Protein AF-A0A941I936-F1 (afdb_monomer)

InterPro domains:
  IPR001633 EAL domain [PF00563] (5-136)
  IPR001633 EAL domain [PS50883] (1-138)
  IPR001633 EAL domain [SM00052] (1-138)
  IPR001633 EAL domain [cd01948] (3-138)
  IPR035919 EAL domain superfamily [G3DSA:3.20.20.450] (1-138)
  IPR035919 EAL domain superfamily [SSF141868] (6-137)

Mean predicted aligned error: 4.72 Å

Secondary structure (DSSP, 8-state):
-TTS--S--EEEE--HHHHT-TTHHHHHHHHHHHH---GGGEEEEEEHHHHHS-HHHHHHHHHHHHHTT-EEEEEEETSS---HHHHTTS---EEEEPTHHHHTTTT-HHHHHHHHHHHHHHHHTT-EEEES------

Organism: NCBI:txid2828733

Foldseek 3Di:
DVVPPPQAADEDEDDLVLLPDPCNLVVVLVVCVVVVDQQLRYEYEDEPVSCPPDVVSSQVSQVSSVVSNHAYEYPCPPPDDDDLVSVLSGPHAEYEHHCVLVVCLPPDVVSVVSLVVVVVSCVVSNHHYHYPDPPDPD

pLDDT: mean 90.17, std 8.04, range [59.03, 97.81]

Solvent-accessible surface area (backbone atoms only — not comparable to full-atom values): 7890 Å² total; per-residue (Å²): 92,95,85,68,72,55,88,67,70,46,78,41,84,54,54,62,72,58,70,72,38,92,56,42,53,62,52,52,51,51,50,32,67,73,69,65,57,65,36,80,34,33,30,41,32,36,45,51,74,58,53,67,74,47,56,70,62,37,49,54,52,48,52,50,38,45,74,64,42,37,41,34,30,36,28,56,43,82,82,66,90,78,55,68,77,55,58,76,70,48,86,61,49,32,40,29,40,29,34,81,35,48,68,42,36,90,79,34,71,64,30,35,48,50,46,52,51,52,48,55,49,30,54,74,72,73,30,46,69,43,79,36,69,80,84,70,94,122

Nearest PDB structures (foldseek):
  4rnh-assembly1_A-2  TM=9.854E-01  e=3.784E-15  Pseudomonas aeruginosa PAO1
  5m1t-assembly1_A  TM=9.582E-01  e=1.675E-14  Pseudomonas aeruginosa PAO1
  8arv-assembly1_B  TM=9.576E-01  e=3.524E-14  Pseudomonas aeruginosa PAO1
  5m1t-assembly1_B  TM=9.542E-01  e=2.407E-13  Pseudomonas aeruginosa PAO1
  5xgd-assembly1_A  TM=9.440E-01  e=3.427E-11  Pseudomonas aeruginosa PAO1

Sequence (138 aa):
REQGLGDLKVAVNMSSRQFRQDDLAGRIAAIIAVTGANPAYITLELTESMVMQDVDSTLTTLRSLKKLGLSISLDDFGTGYSSLSYLRRFPIDELKIDKSFVNDIHTDPDDAAIASAVIAMGLSLGLNVVAEGVERLE

Structure (mmCIF, N/CA/C/O backbone):
data_AF-A0A941I936-F1
#
_entry.id   AF-A0A941I936-F1
#
loop_
_atom_site.group_PDB
_atom_site.id
_atom_site.type_symbol
_atom_site.label_atom_id
_atom_site.label_alt_id
_atom_site.label_comp_id
_atom_site.label_asym_id
_atom_site.label_entity_id
_atom_site.label_seq_id
_atom_site.pdbx_PDB_ins_code
_atom_site.Cartn_x
_atom_site.Cartn_y
_atom_site.Cartn_z
_atom_site.occupancy
_atom_site.B_iso_or_equiv
_atom_site.auth_seq_id
_atom_site.auth_comp_id
_atom_site.auth_asym_id
_atom_site.auth_atom_id
_atom_site.pdbx_PDB_model_num
ATOM 1 N N . ARG A 1 1 ? -22.964 10.623 -2.601 1.00 59.34 1 ARG A N 1
ATOM 2 C CA . ARG A 1 1 ? -24.228 10.020 -3.098 1.00 59.34 1 ARG A CA 1
ATOM 3 C C . ARG A 1 1 ? -25.251 11.061 -3.559 1.00 59.34 1 ARG A C 1
ATOM 5 O O . ARG A 1 1 ? -25.734 10.912 -4.668 1.00 59.34 1 ARG A O 1
ATOM 12 N N . GLU A 1 2 ? -25.527 12.131 -2.804 1.00 59.03 2 GLU A N 1
ATOM 13 C CA . GLU A 1 2 ? -26.515 13.162 -3.203 1.00 59.03 2 GLU A CA 1
ATOM 14 C C . GLU A 1 2 ? -26.176 13.916 -4.503 1.00 59.03 2 GLU A C 1
ATOM 16 O O . GLU A 1 2 ? -27.077 14.324 -5.222 1.00 59.03 2 GLU A O 1
ATOM 21 N N . GLN A 1 3 ? -24.892 14.027 -4.862 1.00 73.31 3 GLN A N 1
ATOM 22 C CA . GLN A 1 3 ? -24.447 14.624 -6.132 1.00 73.31 3 GLN A CA 1
ATOM 23 C C . GLN A 1 3 ? -24.305 13.608 -7.289 1.00 73.31 3 GLN A C 1
ATOM 25 O O . GLN A 1 3 ? -23.724 13.929 -8.318 1.00 73.31 3 GLN A O 1
ATOM 30 N N . GLY A 1 4 ? -24.768 12.360 -7.131 1.00 71.81 4 GLY A N 1
ATOM 31 C CA . GLY A 1 4 ? -24.737 11.344 -8.199 1.00 71.81 4 GLY A CA 1
ATOM 32 C C . GLY A 1 4 ? -23.381 10.673 -8.469 1.00 71.81 4 GLY A C 1
ATOM 33 O O . GLY A 1 4 ? -23.320 9.741 -9.259 1.00 71.81 4 GLY A O 1
ATOM 34 N N . LEU A 1 5 ? -22.309 11.064 -7.772 1.00 70.81 5 LEU A N 1
ATOM 35 C CA . LEU A 1 5 ? -20.936 10.553 -7.967 1.00 70.81 5 LEU A CA 1
ATOM 36 C C . LEU A 1 5 ? -20.697 9.088 -7.523 1.00 70.81 5 LEU A C 1
ATOM 38 O O . LEU A 1 5 ? -19.560 8.631 -7.501 1.00 70.81 5 LEU A O 1
ATOM 42 N N . GLY A 1 6 ? -21.745 8.350 -7.145 1.00 76.12 6 GLY A N 1
ATOM 43 C CA . GLY A 1 6 ? -21.627 6.965 -6.681 1.00 76.12 6 GLY A CA 1
ATOM 44 C C . GLY A 1 6 ? -20.823 6.803 -5.384 1.00 76.12 6 GLY A C 1
ATOM 45 O O . GLY A 1 6 ? -20.850 7.669 -4.499 1.00 76.12 6 GLY A O 1
ATOM 46 N N . ASP A 1 7 ? -20.157 5.655 -5.279 1.00 81.56 7 ASP A N 1
ATOM 47 C CA . ASP A 1 7 ? -19.310 5.242 -4.162 1.00 81.56 7 ASP A CA 1
ATOM 48 C C . ASP A 1 7 ? -17.843 5.557 -4.484 1.00 81.56 7 ASP A C 1
ATOM 50 O O . ASP A 1 7 ? -17.125 4.745 -5.065 1.00 81.56 7 ASP A O 1
ATOM 54 N N . LEU A 1 8 ? -17.416 6.774 -4.145 1.00 86.56 8 LEU A N 1
ATOM 55 C CA . LEU A 1 8 ? -16.049 7.241 -4.372 1.00 86.56 8 LEU A CA 1
ATOM 56 C C . LEU A 1 8 ? -15.095 6.632 -3.348 1.00 86.56 8 LEU A C 1
ATOM 58 O O . LEU A 1 8 ? -15.315 6.771 -2.145 1.00 86.56 8 LEU A O 1
ATOM 62 N N . LYS A 1 9 ? -14.011 6.022 -3.830 1.00 90.75 9 LYS A N 1
ATOM 63 C CA . LYS A 1 9 ? -12.874 5.640 -2.992 1.00 90.75 9 LYS A CA 1
ATOM 64 C C . LYS A 1 9 ? -11.902 6.811 -2.855 1.00 90.75 9 LYS A C 1
ATOM 66 O O . LYS A 1 9 ? -11.689 7.554 -3.809 1.00 90.75 9 LYS A O 1
ATOM 71 N N . VAL A 1 10 ? -11.306 6.950 -1.677 1.00 94.12 10 VAL A N 1
ATOM 72 C CA . VAL A 1 10 ? -10.296 7.963 -1.361 1.00 94.12 10 VAL A CA 1
ATOM 73 C C . VAL A 1 10 ? -9.020 7.254 -0.934 1.00 94.12 10 VAL A C 1
ATOM 75 O O . VAL A 1 10 ? -9.030 6.498 0.038 1.00 94.12 10 VAL A O 1
ATOM 78 N N . ALA A 1 11 ? -7.931 7.514 -1.649 1.00 95.50 11 ALA A N 1
ATOM 79 C CA . ALA A 1 11 ? -6.602 7.059 -1.276 1.00 95.50 11 ALA A CA 1
ATOM 80 C C . ALA A 1 11 ? -5.895 8.116 -0.413 1.00 95.50 11 ALA A C 1
ATOM 82 O O . ALA A 1 11 ? -5.982 9.316 -0.685 1.00 95.50 11 ALA A O 1
ATOM 83 N N . VAL A 1 12 ? -5.235 7.678 0.659 1.00 96.38 12 VAL A N 1
ATOM 84 C CA . VAL A 1 12 ? -4.533 8.540 1.616 1.00 96.38 12 VAL A CA 1
ATOM 85 C C . VAL A 1 12 ? -3.103 8.052 1.777 1.00 96.38 12 VAL A C 1
ATOM 87 O O . VAL A 1 12 ? -2.862 6.959 2.288 1.00 96.38 12 VAL A O 1
ATOM 90 N N . ASN A 1 13 ? -2.161 8.912 1.402 1.00 96.00 13 ASN A N 1
ATOM 91 C CA . ASN A 1 13 ? -0.735 8.679 1.579 1.00 96.00 13 ASN A CA 1
ATOM 92 C C . ASN A 1 13 ? -0.345 8.661 3.055 1.00 96.00 13 ASN A C 1
ATOM 94 O O . ASN A 1 13 ? -0.631 9.602 3.805 1.00 96.00 13 ASN A O 1
ATOM 98 N N . MET A 1 14 ? 0.354 7.605 3.462 1.00 95.38 14 MET A N 1
ATOM 99 C CA . MET A 1 14 ? 0.845 7.452 4.823 1.00 95.38 14 MET A CA 1
ATOM 100 C C . MET A 1 14 ? 2.339 7.725 4.904 1.00 95.38 14 MET A C 1
ATOM 102 O O . MET A 1 14 ? 3.157 7.106 4.228 1.00 95.38 14 MET A O 1
ATOM 106 N N . SER A 1 15 ? 2.723 8.609 5.825 1.00 93.94 15 SER A N 1
ATOM 107 C CA . SER A 1 15 ? 4.141 8.775 6.136 1.00 93.94 15 SER A CA 1
ATOM 108 C C . SER A 1 15 ? 4.672 7.587 6.943 1.00 93.94 15 SER A C 1
ATOM 110 O O . SER A 1 15 ? 4.012 7.076 7.855 1.00 93.94 15 SER A O 1
ATOM 112 N N . SER A 1 16 ? 5.937 7.235 6.711 1.00 91.12 16 SER A N 1
ATOM 113 C CA . SER A 1 16 ? 6.615 6.174 7.465 1.00 91.12 16 SER A CA 1
ATOM 114 C C . SER A 1 16 ? 6.640 6.421 8.975 1.00 91.12 16 SER A C 1
ATOM 116 O O . SER A 1 16 ? 6.576 5.489 9.774 1.00 91.12 16 SER A O 1
ATOM 118 N N . ARG A 1 17 ? 6.690 7.691 9.395 1.00 91.56 17 ARG A N 1
ATOM 119 C CA . ARG A 1 17 ? 6.649 8.064 10.812 1.00 91.56 17 ARG A CA 1
ATOM 120 C C . ARG A 1 17 ? 5.293 7.765 11.443 1.00 91.56 17 ARG A C 1
ATOM 122 O O . ARG A 1 17 ? 5.285 7.292 12.571 1.00 91.56 17 ARG A O 1
ATOM 129 N N . GLN A 1 18 ? 4.189 8.046 10.750 1.00 91.75 18 GLN A N 1
ATOM 130 C CA . GLN A 1 18 ? 2.845 7.733 11.246 1.00 91.75 18 GLN A CA 1
ATOM 131 C C . GLN A 1 18 ? 2.610 6.224 11.284 1.00 91.75 18 GLN A C 1
ATOM 133 O O . GLN A 1 18 ? 2.032 5.730 12.245 1.00 91.75 18 GLN A O 1
ATOM 138 N N . PHE A 1 19 ? 3.089 5.496 10.272 1.00 93.25 19 PHE A N 1
ATOM 139 C CA . PHE A 1 19 ? 2.908 4.048 10.208 1.00 93.25 19 PHE A CA 1
ATOM 140 C C . PHE A 1 19 ? 3.573 3.298 11.367 1.00 93.25 19 PHE A C 1
ATOM 142 O O . PHE A 1 19 ? 3.030 2.321 11.870 1.00 93.25 19 PHE A O 1
ATOM 149 N N . ARG A 1 20 ? 4.728 3.795 11.824 1.00 89.69 20 ARG A N 1
ATOM 150 C CA . ARG A 1 20 ? 5.473 3.242 12.965 1.00 89.69 20 ARG A CA 1
ATOM 151 C C . ARG A 1 20 ? 4.895 3.611 14.336 1.00 89.69 20 ARG A C 1
ATOM 153 O O . ARG A 1 20 ? 5.503 3.274 15.345 1.00 89.69 20 ARG A O 1
ATOM 160 N N . GLN A 1 21 ? 3.785 4.345 14.407 1.00 90.62 21 GLN A N 1
ATOM 161 C CA . GLN A 1 21 ? 3.143 4.633 15.690 1.00 90.62 21 GLN A CA 1
ATOM 162 C C . GLN A 1 21 ? 2.264 3.448 16.094 1.00 90.62 21 GLN A C 1
ATOM 164 O O . GLN A 1 21 ? 1.320 3.112 15.380 1.00 90.62 21 GLN A O 1
ATOM 169 N N . ASP A 1 22 ? 2.537 2.859 17.259 1.00 86.50 22 ASP A N 1
ATOM 170 C CA . ASP A 1 22 ? 1.812 1.684 17.773 1.00 86.50 22 ASP A CA 1
ATOM 171 C C . ASP A 1 22 ? 0.292 1.911 17.888 1.00 86.50 22 ASP A C 1
ATOM 173 O O . ASP A 1 22 ? -0.503 0.974 17.819 1.00 86.50 22 ASP A O 1
ATOM 177 N N . ASP A 1 23 ? -0.133 3.169 18.040 1.00 92.38 23 ASP A N 1
ATOM 178 C CA . ASP A 1 23 ? -1.529 3.568 18.201 1.00 92.38 23 ASP A CA 1
ATOM 179 C C . ASP A 1 23 ? -2.246 3.924 16.885 1.00 92.38 23 ASP A C 1
ATOM 181 O O . ASP A 1 23 ? -3.416 4.318 16.920 1.00 92.38 23 ASP A O 1
ATOM 185 N N . LEU A 1 24 ? -1.596 3.767 15.723 1.00 95.06 24 LEU A N 1
ATOM 186 C CA . LEU A 1 24 ? -2.130 4.189 14.422 1.00 95.06 24 LEU A CA 1
ATOM 187 C C . LEU A 1 24 ? -3.538 3.648 14.157 1.00 95.06 24 LEU A C 1
ATOM 189 O O . LEU A 1 24 ? -4.454 4.416 13.859 1.00 95.06 24 LEU A O 1
ATOM 193 N N . ALA A 1 25 ? -3.723 2.330 14.271 1.00 95.38 25 ALA A N 1
ATOM 194 C CA . ALA A 1 25 ? -5.015 1.701 14.004 1.00 95.38 25 ALA A CA 1
ATOM 195 C C . ALA A 1 25 ? -6.093 2.195 14.984 1.00 95.38 25 ALA A C 1
ATOM 197 O O . ALA A 1 25 ? -7.221 2.463 14.576 1.00 95.38 25 ALA A O 1
ATOM 198 N N . GLY A 1 26 ? -5.738 2.391 16.258 1.00 96.75 26 GLY A N 1
ATOM 199 C CA . GLY A 1 26 ? -6.647 2.946 17.264 1.00 96.75 26 GLY A CA 1
ATOM 200 C C . GLY A 1 26 ? -7.061 4.384 16.945 1.00 96.75 26 GLY A C 1
ATOM 201 O O . GLY A 1 26 ? -8.239 4.730 17.037 1.00 96.75 26 GLY A O 1
ATOM 202 N N . ARG A 1 27 ? -6.115 5.211 16.491 1.00 96.31 27 ARG A N 1
ATOM 203 C CA . ARG A 1 27 ? -6.385 6.594 16.076 1.00 96.31 27 ARG A CA 1
ATOM 204 C C . ARG A 1 27 ? -7.280 6.663 14.847 1.00 96.31 27 ARG A C 1
ATOM 206 O O . ARG A 1 27 ? -8.226 7.446 14.841 1.00 96.31 27 ARG A O 1
ATOM 213 N N . ILE A 1 28 ? -7.023 5.837 13.835 1.00 96.94 28 ILE A N 1
ATOM 214 C CA . ILE A 1 28 ? -7.872 5.778 12.638 1.00 96.94 28 ILE A CA 1
ATOM 215 C C . ILE A 1 28 ? -9.280 5.293 13.004 1.00 96.94 28 ILE A C 1
ATOM 217 O O . ILE A 1 28 ? -10.257 5.891 12.559 1.00 96.94 28 ILE A O 1
ATOM 221 N N . ALA A 1 29 ? -9.404 4.285 13.874 1.00 97.44 29 ALA A N 1
ATOM 222 C CA . ALA A 1 29 ? -10.701 3.819 14.363 1.00 97.44 29 ALA A CA 1
ATOM 223 C C . ALA A 1 29 ? -11.487 4.932 15.078 1.00 97.44 29 ALA A C 1
ATOM 225 O O . ALA A 1 29 ? -12.679 5.103 14.824 1.00 97.44 29 ALA A O 1
ATOM 226 N N . ALA A 1 30 ? -10.822 5.727 15.921 1.00 97.69 30 ALA A N 1
ATOM 227 C CA . ALA A 1 30 ? -11.445 6.871 16.583 1.00 97.69 30 ALA A CA 1
ATOM 228 C C . ALA A 1 30 ? -11.909 7.940 15.578 1.00 97.69 30 ALA A C 1
ATOM 230 O O . ALA A 1 30 ? -13.022 8.449 15.695 1.00 97.69 30 ALA A O 1
ATOM 231 N N . ILE A 1 31 ? -11.098 8.245 14.558 1.00 96.44 31 ILE A N 1
ATOM 232 C CA . ILE A 1 31 ? -11.462 9.196 13.494 1.00 96.44 31 ILE A CA 1
ATOM 233 C C . ILE A 1 31 ? -12.674 8.691 12.704 1.00 96.44 31 ILE A C 1
ATOM 235 O O . ILE A 1 31 ? -13.612 9.453 12.470 1.00 96.44 31 ILE A O 1
ATOM 239 N N . ILE A 1 32 ? -12.697 7.410 12.331 1.00 96.62 32 ILE A N 1
ATOM 240 C CA . ILE A 1 32 ? -13.835 6.783 11.644 1.00 96.62 32 ILE A CA 1
ATOM 241 C C . ILE A 1 32 ? -15.100 6.874 12.503 1.00 96.62 32 ILE A C 1
ATOM 243 O O . ILE A 1 32 ? -16.147 7.277 12.003 1.00 96.62 32 ILE A O 1
ATOM 247 N N . ALA A 1 33 ? -15.002 6.575 13.801 1.00 96.94 33 ALA A N 1
ATOM 248 C CA . ALA A 1 33 ? -16.138 6.641 14.717 1.00 96.94 33 ALA A CA 1
ATOM 249 C C . ALA A 1 33 ? -16.704 8.065 14.858 1.00 96.94 33 ALA A C 1
ATOM 251 O O . ALA A 1 33 ? -17.918 8.239 14.909 1.00 96.94 33 ALA A O 1
ATOM 252 N N . VAL A 1 34 ? -15.837 9.082 14.893 1.00 97.81 34 VAL A N 1
ATOM 253 C CA . VAL A 1 34 ? -16.248 10.492 15.010 1.00 97.81 34 VAL A CA 1
ATOM 254 C C . VAL A 1 34 ? -16.835 11.028 13.703 1.00 97.81 34 VAL A C 1
ATOM 256 O O . VAL A 1 34 ? -17.789 11.800 13.728 1.00 97.81 34 VAL A O 1
ATOM 259 N N . THR A 1 35 ? -16.268 10.642 12.561 1.00 95.88 35 THR A N 1
ATOM 260 C CA . THR A 1 35 ? -16.663 11.175 11.245 1.00 95.88 35 THR A CA 1
ATOM 261 C C . THR A 1 35 ? -17.806 10.403 10.592 1.00 95.88 35 THR A C 1
ATOM 263 O O . THR A 1 35 ? -18.468 10.935 9.705 1.00 95.88 35 THR A O 1
ATOM 266 N N . GLY A 1 36 ? -18.025 9.146 10.987 1.00 94.31 36 GLY A N 1
ATOM 267 C CA . GLY A 1 36 ? -18.946 8.233 10.310 1.00 94.31 36 GLY A CA 1
ATOM 268 C C . GLY A 1 36 ? -18.465 7.791 8.923 1.00 94.31 36 GLY A C 1
ATOM 269 O O . GLY A 1 36 ? -19.258 7.254 8.148 1.00 94.31 36 GLY A O 1
ATOM 270 N N . ALA A 1 37 ? -17.193 8.027 8.580 1.00 93.50 37 ALA A N 1
ATOM 271 C CA . ALA A 1 37 ? -16.635 7.634 7.293 1.00 93.50 37 ALA A CA 1
ATOM 272 C C . ALA A 1 37 ? -16.686 6.108 7.124 1.00 93.50 37 ALA A C 1
ATOM 274 O O . ALA A 1 37 ? -16.294 5.366 8.021 1.00 93.50 37 ALA A O 1
ATOM 275 N N . ASN A 1 38 ? -17.147 5.623 5.969 1.00 94.25 38 ASN A N 1
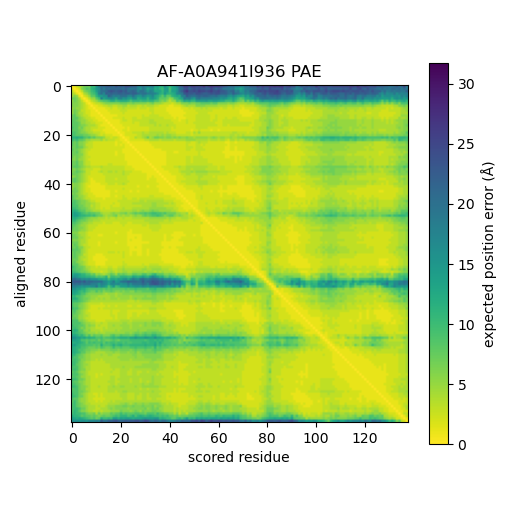ATOM 276 C CA . ASN A 1 38 ? -17.148 4.188 5.704 1.00 94.25 38 ASN A CA 1
ATOM 277 C C . ASN A 1 38 ? -15.728 3.735 5.302 1.00 94.25 38 ASN A C 1
ATOM 279 O O . ASN A 1 38 ? -15.255 4.135 4.234 1.00 94.25 38 ASN A O 1
ATOM 283 N N . PRO A 1 39 ? -15.055 2.887 6.103 1.00 95.81 39 PRO A N 1
ATOM 284 C CA . PRO A 1 39 ? -13.687 2.446 5.832 1.00 95.81 39 PRO A CA 1
ATOM 285 C C . PRO A 1 39 ? -13.537 1.667 4.522 1.00 95.81 39 PRO A C 1
ATOM 287 O O . PRO A 1 39 ? -12.460 1.691 3.936 1.00 95.81 39 PRO A O 1
ATOM 290 N N . ALA A 1 40 ? -14.610 1.054 4.008 1.00 94.25 40 ALA A N 1
ATOM 291 C CA . ALA A 1 40 ? -14.588 0.342 2.728 1.00 94.25 40 ALA A CA 1
ATOM 292 C C . ALA A 1 40 ? -14.279 1.254 1.522 1.00 94.25 40 ALA A C 1
ATOM 294 O O . ALA A 1 40 ? -13.937 0.763 0.444 1.00 94.25 40 ALA A O 1
ATOM 295 N N . TYR A 1 41 ? -14.399 2.574 1.696 1.00 94.94 41 TYR A N 1
ATOM 296 C CA . TYR A 1 41 ? -14.066 3.574 0.683 1.00 94.94 41 TYR A CA 1
ATOM 297 C C . TYR A 1 41 ? -12.738 4.287 0.950 1.00 94.94 41 TYR A C 1
ATOM 299 O O . TYR A 1 41 ? -12.424 5.249 0.256 1.00 94.94 41 TYR A O 1
ATOM 307 N N . ILE A 1 42 ? -11.959 3.849 1.939 1.00 96.69 42 ILE A N 1
ATOM 308 C CA . ILE A 1 42 ? -10.667 4.448 2.268 1.00 96.69 42 ILE A CA 1
ATOM 309 C C . ILE A 1 42 ? -9.563 3.440 1.951 1.00 96.69 42 ILE A C 1
ATOM 311 O O . ILE A 1 42 ? -9.549 2.321 2.473 1.00 96.69 42 ILE A O 1
ATOM 315 N N . THR A 1 43 ? -8.621 3.870 1.119 1.00 97.62 43 THR A N 1
ATOM 316 C CA . THR A 1 43 ? -7.382 3.150 0.829 1.00 97.62 43 THR A CA 1
ATOM 317 C C . THR A 1 43 ? -6.226 3.883 1.496 1.00 97.62 43 THR A C 1
ATOM 319 O O . THR A 1 43 ? -6.103 5.097 1.360 1.00 97.62 43 THR A O 1
ATOM 322 N N . LEU A 1 44 ? -5.380 3.168 2.231 1.00 97.75 44 LEU A N 1
ATOM 323 C CA . LEU A 1 44 ? -4.119 3.716 2.728 1.00 97.75 44 LEU A CA 1
ATOM 324 C C . LEU A 1 44 ? -2.995 3.326 1.774 1.00 97.75 44 LEU A C 1
ATOM 326 O O . LEU A 1 44 ? -2.811 2.139 1.508 1.00 97.75 44 LEU A O 1
ATOM 330 N N . GLU A 1 45 ? -2.256 4.320 1.296 1.00 97.25 45 GLU A N 1
ATOM 331 C CA . GLU A 1 45 ? -1.097 4.143 0.423 1.00 97.25 45 GLU A CA 1
ATOM 332 C C . GLU A 1 45 ? 0.177 4.127 1.257 1.00 97.25 45 GLU A C 1
ATOM 334 O O . GLU A 1 45 ? 0.419 5.002 2.097 1.00 97.25 45 GLU A O 1
ATOM 339 N N . LEU A 1 46 ? 0.962 3.079 1.051 1.00 94.88 46 LEU A N 1
ATOM 340 C CA . LEU A 1 46 ? 2.152 2.752 1.811 1.00 94.88 46 LEU A CA 1
ATOM 341 C C . LEU A 1 46 ? 3.296 2.537 0.834 1.00 94.88 46 LEU A C 1
ATOM 343 O O . LEU A 1 46 ? 3.155 1.718 -0.060 1.00 94.88 46 LEU A O 1
ATOM 347 N N . THR A 1 47 ? 4.442 3.184 1.015 1.00 91.88 47 THR A N 1
ATOM 348 C CA . THR A 1 47 ? 5.578 2.920 0.122 1.00 91.88 47 THR A CA 1
ATOM 349 C C . THR A 1 47 ? 6.210 1.557 0.402 1.00 91.88 47 THR A C 1
ATOM 351 O O . THR A 1 47 ? 6.212 1.068 1.541 1.00 91.88 47 THR A O 1
ATOM 354 N N . GLU A 1 48 ? 6.821 0.967 -0.624 1.00 89.12 48 GLU A N 1
ATOM 355 C CA . GLU A 1 48 ? 7.580 -0.285 -0.523 1.00 89.12 48 GLU A CA 1
ATOM 356 C C . GLU A 1 48 ? 8.602 -0.266 0.628 1.00 89.12 48 GLU A C 1
ATOM 358 O O . GLU A 1 48 ? 8.644 -1.156 1.483 1.00 89.12 48 GLU A O 1
ATOM 363 N N . SER A 1 49 ? 9.399 0.800 0.704 1.00 87.81 49 SER A N 1
ATOM 364 C CA . SER A 1 49 ? 10.425 0.948 1.740 1.00 87.81 49 SER A CA 1
ATOM 365 C C . SER A 1 49 ? 9.849 0.964 3.158 1.00 87.81 49 SER A C 1
ATOM 367 O O . SER A 1 49 ? 10.505 0.507 4.095 1.00 87.81 49 SER A O 1
ATOM 369 N N . MET A 1 50 ? 8.622 1.456 3.336 1.00 89.50 50 MET A N 1
ATOM 370 C CA . MET A 1 50 ? 7.985 1.549 4.643 1.00 89.50 50 MET A CA 1
ATOM 371 C C . MET A 1 50 ? 7.611 0.172 5.198 1.00 89.50 50 MET A C 1
ATOM 373 O O . MET A 1 50 ? 7.811 -0.079 6.387 1.00 89.50 50 MET A O 1
ATOM 377 N N . VAL A 1 51 ? 7.097 -0.717 4.347 1.00 88.69 51 VAL A N 1
ATOM 378 C CA . VAL A 1 51 ? 6.634 -2.054 4.757 1.00 88.69 51 VAL A CA 1
ATOM 379 C C . VAL A 1 51 ? 7.775 -3.068 4.89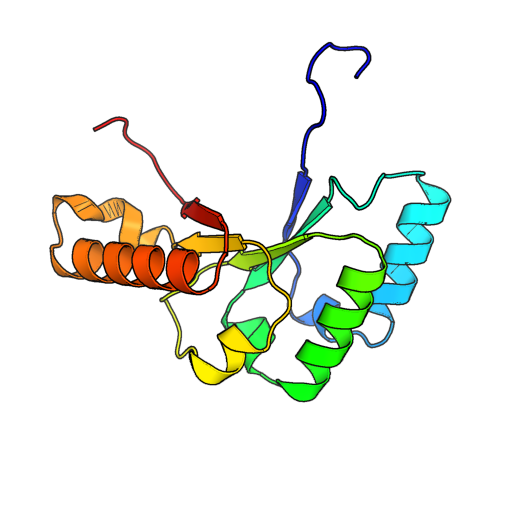7 1.00 88.69 51 VAL A C 1
ATOM 381 O O . VAL A 1 51 ? 7.607 -4.099 5.549 1.00 88.69 51 VAL A O 1
ATOM 384 N N . MET A 1 52 ? 8.946 -2.779 4.319 1.00 84.12 52 MET A N 1
ATOM 385 C CA . MET A 1 52 ? 10.103 -3.685 4.328 1.00 84.12 52 MET A CA 1
ATOM 386 C C . MET A 1 52 ? 11.081 -3.461 5.495 1.00 84.12 52 MET A C 1
ATOM 388 O O . MET A 1 52 ? 11.980 -4.276 5.688 1.00 84.12 52 MET A O 1
ATOM 392 N N . GLN A 1 53 ? 10.928 -2.398 6.294 1.00 80.38 53 GLN A N 1
ATOM 393 C CA . GLN A 1 53 ? 11.845 -2.105 7.411 1.00 80.38 53 GLN A CA 1
ATOM 394 C C . GLN A 1 53 ? 11.720 -3.082 8.590 1.00 80.38 53 GLN A C 1
ATOM 396 O O . GLN A 1 53 ? 12.732 -3.522 9.129 1.00 80.38 53 GLN A O 1
ATOM 401 N N . ASP A 1 54 ? 10.492 -3.407 8.997 1.00 84.75 54 ASP A N 1
ATOM 402 C CA . ASP A 1 54 ? 10.192 -4.348 10.083 1.00 84.75 54 ASP A CA 1
ATOM 403 C C . ASP A 1 54 ? 8.953 -5.161 9.699 1.00 84.75 54 ASP A C 1
ATOM 405 O O . ASP A 1 54 ? 7.817 -4.700 9.823 1.00 84.75 54 ASP A O 1
ATOM 409 N N . VAL A 1 55 ? 9.184 -6.364 9.176 1.00 87.12 55 VAL A N 1
ATOM 410 C CA . VAL A 1 55 ? 8.145 -7.193 8.552 1.00 87.12 55 VAL A CA 1
ATOM 411 C C . VAL A 1 55 ? 7.095 -7.663 9.560 1.00 87.12 55 VAL A C 1
ATOM 413 O O . VAL A 1 55 ? 5.904 -7.662 9.241 1.00 87.12 55 VAL A O 1
ATOM 416 N N . ASP A 1 56 ? 7.501 -8.074 10.762 1.00 89.75 56 ASP A N 1
ATOM 417 C CA . ASP A 1 56 ? 6.574 -8.650 11.744 1.00 89.75 56 ASP A CA 1
ATOM 418 C C . ASP A 1 56 ? 5.714 -7.565 12.404 1.00 89.75 56 ASP A C 1
ATOM 420 O O . ASP A 1 56 ? 4.495 -7.742 12.559 1.00 89.75 56 ASP A O 1
ATOM 424 N N . SER A 1 57 ? 6.312 -6.408 12.709 1.00 90.88 57 SER A N 1
ATOM 425 C CA . SER A 1 57 ? 5.566 -5.229 13.161 1.00 90.88 57 SER A CA 1
ATOM 426 C C . SER A 1 57 ? 4.605 -4.737 12.074 1.00 90.88 57 SER A C 1
ATOM 428 O O . SER A 1 57 ? 3.401 -4.595 12.314 1.00 90.88 57 SER A O 1
ATOM 430 N N . THR A 1 58 ? 5.091 -4.612 10.834 1.00 92.31 58 THR A N 1
ATOM 431 C CA . THR A 1 58 ? 4.277 -4.217 9.674 1.00 92.31 58 THR A CA 1
ATOM 432 C C . THR A 1 58 ? 3.080 -5.139 9.494 1.00 92.31 58 THR A C 1
ATOM 434 O O . THR A 1 58 ? 1.949 -4.668 9.377 1.00 92.31 58 THR A O 1
ATOM 437 N N . LEU A 1 59 ? 3.281 -6.459 9.528 1.00 93.56 59 LEU A N 1
ATOM 438 C CA . LEU A 1 59 ? 2.196 -7.424 9.365 1.00 93.56 59 LEU A CA 1
ATOM 439 C C . LEU A 1 59 ? 1.119 -7.268 10.451 1.00 93.56 59 LEU A C 1
ATOM 441 O O . LEU A 1 59 ? -0.074 -7.414 10.168 1.00 93.56 59 LEU A O 1
ATOM 445 N N . THR A 1 60 ? 1.525 -6.952 11.682 1.00 94.19 60 THR A N 1
ATOM 446 C CA . THR A 1 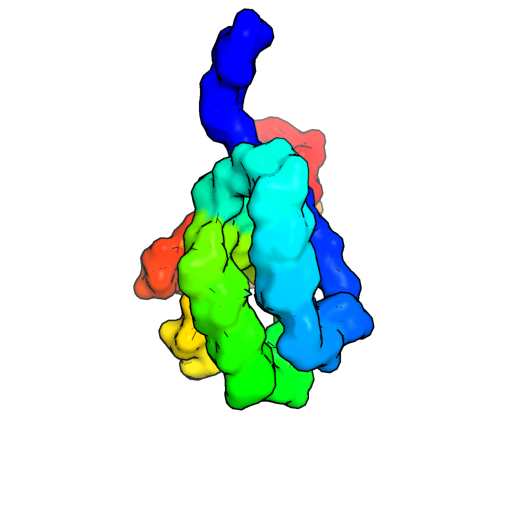60 ? 0.611 -6.697 12.806 1.00 94.19 60 THR A CA 1
ATOM 447 C C . THR A 1 60 ? -0.215 -5.431 12.579 1.00 94.19 60 THR A C 1
ATOM 449 O O . THR A 1 60 ? -1.446 -5.460 12.719 1.00 94.19 60 THR A O 1
ATOM 452 N N . THR A 1 61 ? 0.431 -4.344 12.154 1.00 94.94 61 THR A N 1
ATOM 453 C CA . THR A 1 61 ? -0.231 -3.074 11.830 1.00 94.94 61 THR A CA 1
ATOM 454 C C . THR A 1 61 ? -1.192 -3.231 10.656 1.00 94.94 61 THR A C 1
ATOM 456 O O . THR A 1 61 ? -2.371 -2.899 10.786 1.00 94.94 61 THR A O 1
ATOM 459 N N . LEU A 1 62 ? -0.749 -3.833 9.547 1.00 95.94 62 LEU A N 1
ATOM 460 C CA . LEU A 1 62 ? -1.581 -4.066 8.362 1.00 95.94 62 LEU A CA 1
ATOM 461 C C . LEU A 1 62 ? -2.830 -4.883 8.694 1.00 95.94 62 LEU A C 1
ATOM 463 O O . LEU A 1 62 ? -3.939 -4.498 8.334 1.00 95.94 62 LEU A O 1
ATOM 467 N N . ARG A 1 63 ? -2.690 -5.976 9.452 1.00 96.19 63 ARG A N 1
ATOM 468 C CA . ARG A 1 63 ? -3.844 -6.776 9.897 1.00 96.19 63 ARG A CA 1
ATOM 469 C C . ARG A 1 63 ? -4.816 -5.966 10.748 1.00 96.19 63 ARG A C 1
ATOM 471 O O . ARG A 1 63 ? -6.024 -6.160 10.635 1.00 96.19 63 ARG A O 1
ATOM 478 N N . SER A 1 64 ? -4.307 -5.081 11.599 1.00 96.50 64 SER A N 1
ATOM 479 C CA . SER A 1 64 ? -5.144 -4.222 12.440 1.00 96.50 64 SER A CA 1
ATOM 480 C C . SER A 1 64 ? -5.912 -3.198 11.604 1.00 96.50 64 SER A C 1
ATOM 482 O O . SER A 1 64 ? -7.106 -3.023 11.823 1.00 96.50 64 SER A O 1
ATOM 484 N N . LEU A 1 65 ? -5.277 -2.609 10.587 1.00 97.06 65 LEU A N 1
ATOM 485 C CA . LEU A 1 65 ? -5.931 -1.711 9.629 1.00 97.06 65 LEU A CA 1
ATOM 486 C C . LEU A 1 65 ? -6.990 -2.443 8.789 1.00 97.06 65 LEU A C 1
ATOM 488 O O . LEU A 1 65 ? -8.113 -1.961 8.656 1.00 97.06 65 LEU A O 1
ATOM 492 N N . LYS A 1 66 ? -6.691 -3.654 8.303 1.00 97.44 66 LYS A N 1
ATOM 493 C CA . LYS A 1 66 ? -7.655 -4.487 7.563 1.00 97.44 66 LYS A CA 1
ATOM 494 C C . LYS A 1 66 ? -8.870 -4.879 8.401 1.00 97.44 66 LYS A C 1
ATOM 496 O O . LYS A 1 66 ? -9.974 -4.923 7.869 1.00 97.44 66 LYS A O 1
ATOM 501 N N . LYS A 1 67 ? -8.706 -5.110 9.710 1.00 97.12 67 LYS A N 1
ATOM 502 C CA . LYS A 1 67 ? -9.834 -5.361 10.628 1.00 97.12 67 LYS A CA 1
ATOM 503 C C . LYS A 1 67 ? -10.795 -4.176 10.738 1.00 97.12 67 LYS A C 1
ATOM 505 O O . LYS A 1 67 ? -11.955 -4.392 11.066 1.00 97.12 67 LYS A O 1
ATOM 510 N N . LEU A 1 68 ? -10.337 -2.955 10.450 1.00 97.19 68 LEU A N 1
ATOM 511 C CA . LEU A 1 68 ? -11.208 -1.781 10.368 1.00 97.19 68 LEU A CA 1
ATOM 512 C C . LEU A 1 68 ? -12.007 -1.731 9.058 1.00 97.19 68 LEU A C 1
ATOM 514 O O . LEU A 1 68 ? -12.900 -0.905 8.946 1.00 97.19 68 LEU A O 1
ATOM 518 N N . GLY A 1 69 ? -11.711 -2.591 8.078 1.00 96.94 69 GLY A N 1
ATOM 519 C CA . GLY A 1 69 ? -12.350 -2.591 6.759 1.00 96.94 69 GLY A CA 1
ATOM 520 C C . GLY A 1 69 ? -11.664 -1.697 5.722 1.00 96.94 69 GLY A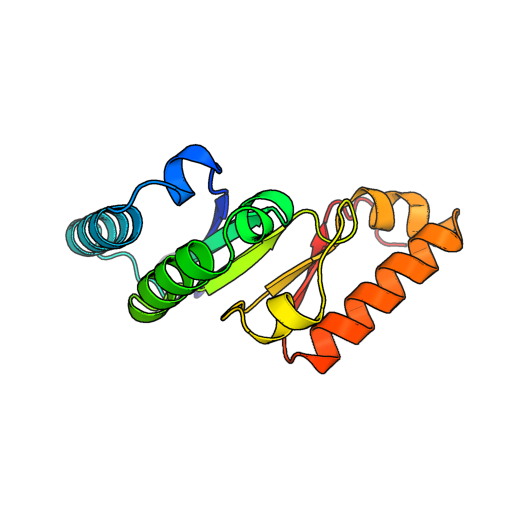 C 1
ATOM 521 O O . GLY A 1 69 ? -12.235 -1.471 4.661 1.00 96.94 69 GLY A O 1
ATOM 522 N N . LEU A 1 70 ? -10.461 -1.193 6.022 1.00 97.62 70 LEU A N 1
ATOM 523 C CA . LEU A 1 70 ? -9.669 -0.363 5.110 1.00 97.62 70 LEU A CA 1
ATOM 524 C C . LEU A 1 70 ? -9.078 -1.197 3.964 1.00 97.62 70 LEU A C 1
ATOM 526 O O . LEU A 1 70 ? -8.795 -2.393 4.122 1.00 97.62 70 LEU A O 1
ATOM 530 N N . SER A 1 71 ? -8.843 -0.545 2.828 1.00 97.62 71 SER A N 1
ATOM 531 C CA . SER A 1 71 ? -7.998 -1.084 1.757 1.00 97.62 71 SER A CA 1
ATOM 532 C C . SER A 1 71 ? -6.554 -0.620 1.947 1.00 97.62 71 SER A C 1
ATOM 534 O O . SER A 1 71 ? -6.316 0.466 2.480 1.00 97.62 71 SER A O 1
ATOM 536 N N . ILE A 1 72 ? -5.590 -1.433 1.531 1.00 97.50 72 ILE A N 1
ATOM 537 C CA . ILE A 1 72 ? -4.164 -1.109 1.580 1.00 97.50 72 ILE A CA 1
ATOM 538 C C . ILE A 1 72 ? -3.601 -1.198 0.166 1.00 97.50 72 ILE A C 1
ATOM 540 O O . ILE A 1 72 ? -3.739 -2.232 -0.493 1.00 97.50 72 ILE A O 1
ATOM 544 N N . SER A 1 73 ? -2.948 -0.125 -0.260 1.00 96.75 73 SER A N 1
ATOM 545 C CA . SER A 1 73 ? -2.238 -0.038 -1.528 1.00 96.75 73 SER A CA 1
ATOM 546 C C . SER A 1 73 ? -0.745 0.121 -1.271 1.00 96.75 73 SER A C 1
ATOM 548 O O . SER A 1 73 ? -0.341 0.834 -0.345 1.00 96.75 73 SER A O 1
ATOM 550 N N . LEU A 1 74 ? 0.062 -0.596 -2.047 1.00 94.44 74 LEU A N 1
ATOM 551 C CA . LEU A 1 74 ? 1.513 -0.486 -2.011 1.00 94.44 74 LEU A CA 1
ATOM 552 C C . LEU A 1 74 ? 1.980 0.439 -3.135 1.00 94.44 74 LEU A C 1
ATOM 554 O O . LEU A 1 74 ? 1.744 0.137 -4.301 1.00 94.44 74 LEU A O 1
ATOM 558 N N . ASP A 1 75 ? 2.635 1.531 -2.760 1.00 92.50 75 ASP A N 1
ATOM 559 C CA . ASP A 1 75 ? 3.093 2.598 -3.644 1.00 92.50 75 ASP A CA 1
ATOM 560 C C . ASP A 1 75 ? 4.580 2.499 -3.995 1.00 92.50 75 ASP A C 1
ATOM 562 O O . ASP A 1 75 ? 5.356 1.856 -3.270 1.00 92.50 75 ASP A O 1
ATOM 566 N N . ASP A 1 76 ? 4.958 3.174 -5.084 1.00 88.50 76 ASP A N 1
ATOM 567 C CA . ASP A 1 76 ? 6.319 3.239 -5.640 1.00 88.50 76 ASP A CA 1
ATOM 568 C C . ASP A 1 76 ? 6.953 1.848 -5.891 1.00 88.50 76 ASP A C 1
ATOM 570 O O . ASP A 1 76 ? 8.167 1.655 -5.731 1.00 88.50 76 ASP A O 1
ATOM 574 N N . PHE A 1 77 ? 6.142 0.835 -6.234 1.00 89.19 77 PHE A N 1
ATOM 575 C CA . PHE A 1 77 ? 6.632 -0.541 -6.336 1.00 89.19 77 PHE A CA 1
ATOM 576 C C . PHE A 1 77 ? 7.596 -0.716 -7.514 1.00 89.19 77 PHE A C 1
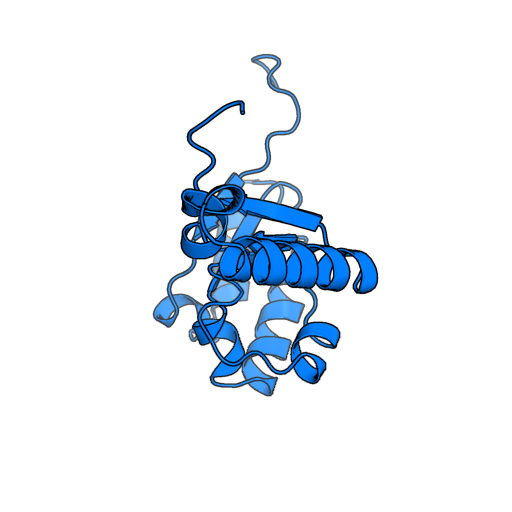ATOM 578 O O . PHE A 1 77 ? 7.295 -0.334 -8.647 1.00 89.19 77 PHE A O 1
ATOM 585 N N . GLY A 1 78 ? 8.731 -1.369 -7.245 1.00 81.00 78 GLY A N 1
ATOM 586 C CA . GLY A 1 78 ? 9.764 -1.675 -8.242 1.00 81.00 78 GLY A CA 1
ATOM 587 C C . GLY A 1 78 ? 11.009 -0.792 -8.137 1.00 81.00 78 GLY A C 1
ATOM 588 O O . GLY A 1 78 ? 12.027 -1.102 -8.749 1.00 81.00 78 GLY A O 1
ATOM 589 N N . THR A 1 79 ? 10.970 0.261 -7.318 1.00 78.56 79 THR A N 1
ATOM 590 C CA . THR A 1 79 ? 12.124 1.145 -7.064 1.00 78.56 79 THR A CA 1
ATOM 591 C C . THR A 1 79 ? 13.068 0.609 -5.977 1.00 78.56 79 THR A C 1
ATOM 593 O O . THR A 1 79 ? 14.179 1.119 -5.803 1.00 78.56 79 THR A O 1
ATOM 596 N N . GLY A 1 80 ? 12.642 -0.421 -5.235 1.00 75.12 80 GLY A N 1
ATOM 597 C CA . GLY A 1 80 ? 13.361 -1.004 -4.105 1.00 75.12 80 GLY A CA 1
ATOM 598 C C . GLY A 1 80 ? 13.604 -2.515 -4.200 1.00 75.12 80 GLY A C 1
ATOM 599 O O . GLY A 1 80 ? 13.380 -3.167 -5.217 1.00 75.12 80 GLY A O 1
ATOM 600 N N . TYR A 1 81 ? 14.107 -3.084 -3.099 1.00 62.75 81 TYR A N 1
ATOM 601 C CA . TYR A 1 81 ? 14.345 -4.522 -2.959 1.00 62.75 81 TYR A CA 1
ATOM 602 C C . TYR A 1 81 ? 13.183 -5.199 -2.223 1.00 62.75 81 TYR A C 1
ATOM 604 O O . TYR A 1 81 ? 13.270 -5.496 -1.028 1.00 62.75 81 TYR A O 1
ATOM 612 N N . SER A 1 82 ? 12.101 -5.491 -2.940 1.00 65.56 82 SER A N 1
ATOM 613 C CA . SER A 1 82 ? 11.003 -6.286 -2.394 1.00 65.56 82 SER A CA 1
ATOM 614 C C . SER A 1 82 ? 11.335 -7.768 -2.382 1.00 65.56 82 SER A C 1
ATOM 616 O O . SER A 1 82 ? 11.603 -8.390 -3.410 1.00 65.56 82 SER A O 1
ATOM 618 N N . SER A 1 83 ? 11.207 -8.390 -1.213 1.00 71.81 83 SER A N 1
ATOM 619 C CA . SER A 1 83 ? 11.113 -9.844 -1.155 1.00 71.81 83 SER A CA 1
ATOM 620 C C . SER A 1 83 ? 9.689 -10.263 -1.513 1.00 71.81 83 SER A C 1
ATOM 622 O O . SER A 1 83 ? 8.764 -10.102 -0.714 1.00 71.81 83 SER A O 1
ATOM 624 N N . LEU A 1 84 ? 9.518 -10.871 -2.690 1.00 76.69 84 LEU A N 1
ATOM 625 C CA . LEU A 1 84 ? 8.255 -11.480 -3.139 1.00 76.69 84 LEU A CA 1
ATOM 626 C C . LEU A 1 84 ? 7.627 -12.393 -2.075 1.00 76.69 84 LEU A C 1
ATOM 628 O O . LEU A 1 84 ? 6.406 -12.479 -1.938 1.00 76.69 84 LEU A O 1
ATOM 632 N N . SER A 1 85 ? 8.473 -13.060 -1.286 1.00 79.94 85 SER A N 1
ATOM 633 C CA . SER A 1 85 ? 8.032 -13.930 -0.197 1.00 79.94 85 SER A CA 1
ATOM 634 C C . SER A 1 85 ? 7.297 -13.182 0.925 1.00 79.94 85 SER A C 1
ATOM 636 O O . SER A 1 85 ? 6.370 -13.744 1.514 1.00 79.94 85 SER A O 1
ATOM 638 N N . TYR A 1 86 ? 7.654 -11.922 1.197 1.00 81.81 86 TYR A N 1
ATOM 639 C CA . TYR A 1 86 ? 6.954 -11.079 2.170 1.00 81.81 86 TYR A CA 1
ATOM 640 C C . TYR A 1 86 ? 5.715 -10.436 1.572 1.00 81.81 86 TYR A C 1
ATOM 642 O O . TYR A 1 86 ? 4.676 -10.428 2.230 1.00 81.81 86 TYR A O 1
ATOM 650 N N . LEU A 1 87 ? 5.783 -10.008 0.310 1.00 84.69 87 LEU A N 1
ATOM 651 C CA . LEU A 1 87 ? 4.633 -9.440 -0.391 1.00 84.69 87 LEU A CA 1
ATOM 652 C C . LEU A 1 87 ? 3.432 -10.398 -0.369 1.00 84.69 87 LEU A C 1
ATOM 654 O O . LEU A 1 87 ? 2.329 -10.002 -0.012 1.00 84.69 87 LEU A O 1
ATOM 658 N N . ARG A 1 88 ? 3.669 -11.698 -0.601 1.00 86.38 88 ARG A N 1
ATOM 659 C CA . ARG A 1 88 ? 2.635 -12.747 -0.514 1.00 86.38 88 ARG A CA 1
ATOM 660 C C . ARG A 1 88 ? 1.987 -12.879 0.876 1.00 86.38 88 ARG A C 1
ATOM 662 O O . ARG A 1 88 ? 0.890 -13.420 0.993 1.00 86.38 88 ARG A O 1
ATOM 669 N N . ARG A 1 89 ? 2.672 -12.461 1.946 1.00 89.19 89 ARG A N 1
ATOM 670 C CA . ARG A 1 89 ? 2.170 -12.540 3.331 1.00 89.19 89 ARG A CA 1
ATOM 671 C C . ARG A 1 89 ? 1.396 -11.290 3.745 1.00 89.19 89 ARG A C 1
ATOM 673 O O . ARG A 1 89 ? 0.627 -11.368 4.707 1.00 89.19 89 ARG A O 1
ATOM 680 N N . PHE A 1 90 ? 1.635 -10.155 3.094 1.00 92.44 90 PHE A N 1
ATOM 681 C CA . PHE A 1 90 ? 0.999 -8.897 3.453 1.00 92.44 90 PHE A CA 1
ATOM 682 C C . PHE A 1 90 ? -0.451 -8.854 2.965 1.00 92.44 90 PHE A C 1
ATOM 684 O O . PHE A 1 90 ? -0.730 -9.234 1.831 1.00 92.44 90 PHE A O 1
ATOM 691 N N . PRO A 1 91 ? -1.398 -8.401 3.807 1.00 95.00 91 PRO A N 1
ATOM 692 C CA . PRO A 1 91 ? -2.794 -8.296 3.415 1.00 95.00 91 PRO A CA 1
ATOM 693 C C . PRO A 1 91 ? -3.026 -6.975 2.665 1.00 95.00 91 PRO A C 1
ATOM 695 O O . PRO A 1 91 ? -3.659 -6.062 3.195 1.00 95.00 91 PRO A O 1
ATOM 698 N N . ILE A 1 92 ? -2.452 -6.872 1.467 1.00 95.00 92 ILE A N 1
ATOM 699 C CA . ILE A 1 92 ? -2.607 -5.739 0.547 1.00 95.00 92 ILE A CA 1
ATOM 700 C C . ILE A 1 92 ? -3.677 -6.040 -0.507 1.00 95.00 92 ILE A C 1
ATOM 702 O O . ILE A 1 92 ? -3.966 -7.204 -0.780 1.00 95.00 92 ILE A O 1
ATOM 706 N N . ASP A 1 93 ? -4.277 -4.994 -1.072 1.00 96.75 93 ASP A N 1
ATOM 707 C CA . ASP A 1 93 ? -5.370 -5.090 -2.052 1.00 96.75 93 ASP A CA 1
ATOM 708 C C . ASP A 1 93 ? -4.977 -4.530 -3.426 1.00 96.75 93 ASP A C 1
ATOM 710 O O . ASP A 1 93 ? -5.592 -4.861 -4.444 1.00 96.75 93 ASP A O 1
ATOM 714 N N . GLU A 1 94 ? -3.979 -3.652 -3.448 1.00 96.12 94 GLU A N 1
ATOM 715 C CA . GLU A 1 94 ? -3.567 -2.903 -4.623 1.00 96.12 94 GLU A CA 1
ATOM 716 C C . GLU A 1 94 ? -2.050 -2.713 -4.633 1.00 96.12 94 GLU A C 1
ATOM 718 O O . GLU A 1 94 ? -1.408 -2.603 -3.585 1.00 96.12 94 GLU A O 1
ATOM 723 N N . LEU A 1 95 ? -1.491 -2.706 -5.834 1.00 95.19 95 LEU A N 1
ATOM 724 C CA . LEU A 1 95 ? -0.095 -2.432 -6.107 1.00 95.19 95 LEU A CA 1
ATOM 725 C C . LEU A 1 95 ? -0.028 -1.343 -7.179 1.00 95.19 95 LEU A C 1
ATOM 727 O O . LEU A 1 95 ? -0.632 -1.480 -8.247 1.00 95.19 95 LEU A O 1
ATOM 731 N N . LYS A 1 96 ? 0.705 -0.272 -6.890 1.00 95.12 96 LYS A N 1
ATOM 732 C CA . LYS A 1 96 ? 0.898 0.858 -7.791 1.00 95.12 96 LYS A CA 1
ATOM 733 C C . LYS A 1 96 ? 2.286 0.773 -8.421 1.00 95.12 96 LYS A C 1
ATOM 735 O O . LYS A 1 96 ? 3.287 0.618 -7.721 1.00 95.12 96 LYS A O 1
ATOM 740 N N . ILE A 1 97 ? 2.327 0.800 -9.750 1.00 93.38 97 ILE A N 1
ATOM 741 C CA . ILE A 1 97 ? 3.564 0.813 -10.533 1.00 93.38 97 ILE A CA 1
ATOM 742 C C . ILE A 1 97 ? 4.104 2.236 -10.496 1.00 93.38 97 ILE A C 1
ATOM 744 O O . ILE A 1 97 ? 3.401 3.157 -10.918 1.00 93.38 97 ILE A O 1
ATOM 748 N N . ASP A 1 98 ? 5.338 2.390 -10.017 1.00 92.00 98 ASP A N 1
ATOM 749 C CA . ASP A 1 98 ? 5.999 3.690 -9.962 1.00 92.00 98 ASP A CA 1
ATOM 750 C C . ASP A 1 98 ? 6.051 4.335 -11.354 1.00 92.00 98 ASP A C 1
ATOM 752 O O . ASP A 1 98 ? 6.363 3.683 -12.357 1.00 92.00 98 ASP A O 1
ATOM 756 N N . LYS A 1 99 ? 5.775 5.640 -11.404 1.00 91.62 99 LYS A N 1
ATOM 757 C CA . LYS A 1 99 ? 5.770 6.427 -12.644 1.00 91.62 99 LYS A CA 1
ATOM 758 C C . LYS A 1 99 ? 7.075 6.341 -13.440 1.00 91.62 99 LYS A C 1
ATOM 760 O O . LYS A 1 99 ? 7.045 6.542 -14.649 1.00 91.62 99 LYS A O 1
ATOM 765 N N . SER A 1 100 ? 8.215 6.069 -12.798 1.00 90.38 100 SER A N 1
ATOM 766 C CA . SER A 1 100 ? 9.500 5.899 -13.486 1.00 90.38 100 SER A CA 1
ATOM 767 C C . SER A 1 100 ? 9.447 4.779 -14.523 1.00 90.38 100 SER A C 1
ATOM 769 O O . SER A 1 100 ? 9.987 4.967 -15.601 1.00 90.38 100 SER A O 1
ATOM 771 N N . PHE A 1 101 ? 8.697 3.702 -14.268 1.00 89.62 101 PHE A N 1
ATOM 772 C CA . PHE A 1 101 ? 8.503 2.606 -15.227 1.00 89.62 101 PHE A CA 1
ATOM 773 C C . PHE A 1 101 ? 7.348 2.845 -16.212 1.00 89.62 101 PHE A C 1
ATOM 775 O O . PHE A 1 101 ? 7.154 2.069 -17.147 1.00 89.62 101 PHE A O 1
ATOM 782 N N . VAL A 1 102 ? 6.535 3.882 -15.986 1.00 90.88 102 VAL A N 1
ATOM 783 C CA . VAL A 1 102 ? 5.376 4.223 -16.827 1.00 90.88 102 VAL A CA 1
ATOM 784 C C . VAL A 1 102 ? 5.732 5.306 -17.844 1.00 90.88 102 VAL A C 1
ATOM 786 O O . VAL A 1 102 ? 5.325 5.211 -18.999 1.00 90.88 102 VAL A O 1
ATOM 789 N N . ASN A 1 103 ? 6.508 6.314 -17.438 1.00 87.62 103 ASN A N 1
ATOM 790 C CA . ASN A 1 103 ? 6.829 7.487 -18.253 1.00 87.62 103 ASN A CA 1
ATOM 791 C C . ASN A 1 103 ? 7.496 7.128 -19.586 1.00 87.62 103 ASN A C 1
ATOM 793 O O . ASN A 1 103 ? 7.134 7.685 -20.623 1.00 87.62 103 ASN A O 1
ATOM 797 N N . ASP A 1 104 ? 8.442 6.188 -19.552 1.00 83.94 104 ASP A N 1
ATOM 798 C CA . ASP A 1 104 ? 9.276 5.824 -20.697 1.00 83.94 104 ASP A CA 1
ATOM 799 C C . ASP A 1 104 ? 8.948 4.421 -21.243 1.00 83.94 104 ASP A C 1
ATOM 801 O O . ASP A 1 104 ? 9.6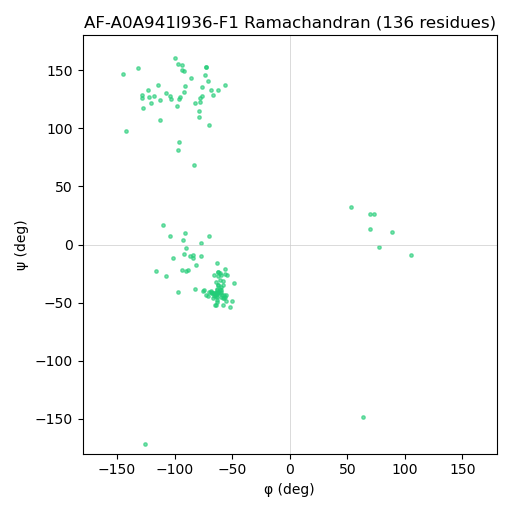88 3.882 -22.063 1.00 83.94 104 ASP A O 1
ATOM 805 N N . ILE A 1 105 ? 7.784 3.855 -20.887 1.00 87.56 105 ILE A N 1
ATOM 806 C CA . ILE A 1 105 ? 7.373 2.474 -21.219 1.00 87.56 105 ILE A CA 1
ATOM 807 C C . ILE A 1 105 ? 7.372 2.152 -22.730 1.00 87.56 105 ILE A C 1
ATOM 809 O O . ILE A 1 105 ? 7.430 0.992 -23.134 1.00 87.56 105 ILE A O 1
ATOM 813 N N . HIS A 1 106 ? 7.296 3.165 -23.594 1.00 84.62 106 HIS A N 1
ATOM 814 C CA . HIS A 1 106 ? 7.333 2.998 -25.053 1.00 84.62 106 HIS A CA 1
ATOM 815 C C . HIS A 1 106 ? 8.735 3.134 -25.651 1.00 84.62 106 HIS A C 1
ATOM 817 O O . HIS A 1 106 ? 8.974 2.697 -26.780 1.00 84.62 106 HIS A O 1
ATOM 823 N N . THR A 1 107 ? 9.638 3.799 -24.937 1.00 88.50 107 THR A N 1
ATOM 824 C CA . THR A 1 107 ? 10.973 4.167 -25.416 1.00 88.50 107 THR A CA 1
ATOM 825 C C . THR A 1 107 ? 12.069 3.339 -24.770 1.00 88.50 107 THR A C 1
ATOM 827 O O . THR A 1 107 ? 13.100 3.125 -25.408 1.00 88.50 107 THR A O 1
ATOM 830 N N . ASP A 1 108 ? 11.834 2.848 -23.556 1.00 91.81 108 ASP A N 1
ATOM 831 C CA . ASP A 1 108 ? 12.747 2.005 -22.803 1.00 91.81 108 ASP A CA 1
ATOM 832 C C . ASP A 1 108 ? 12.167 0.579 -22.654 1.00 91.81 108 ASP A C 1
ATOM 834 O O . ASP A 1 108 ? 11.199 0.353 -21.918 1.00 91.81 108 ASP A O 1
ATOM 838 N N . PRO A 1 109 ? 12.728 -0.413 -23.374 1.00 92.06 109 PRO A N 1
ATOM 839 C CA . PRO A 1 109 ? 12.329 -1.810 -23.236 1.00 92.06 109 PRO A CA 1
ATOM 840 C C . PRO A 1 109 ? 12.519 -2.381 -21.825 1.00 92.06 109 PRO A C 1
ATOM 842 O O . PRO A 1 109 ? 11.808 -3.327 -21.474 1.00 92.06 109 PRO A O 1
ATOM 845 N N . ASP A 1 110 ? 13.456 -1.847 -21.035 1.00 90.25 110 ASP A N 1
ATOM 846 C CA . ASP A 1 110 ? 13.696 -2.307 -19.667 1.00 90.25 110 ASP A CA 1
ATOM 847 C C . ASP A 1 110 ? 12.551 -1.851 -18.749 1.00 90.25 110 ASP A C 1
ATOM 849 O O . ASP A 1 110 ? 11.999 -2.677 -18.015 1.00 90.25 110 ASP A O 1
ATOM 853 N N . ASP A 1 111 ? 12.092 -0.602 -18.871 1.00 91.19 111 ASP A N 1
ATOM 854 C CA . ASP A 1 111 ? 10.917 -0.104 -18.136 1.00 91.19 111 ASP A CA 1
ATOM 855 C C . ASP A 1 111 ? 9.645 -0.875 -18.518 1.00 91.19 111 ASP A C 1
ATOM 857 O O . ASP A 1 111 ? 8.882 -1.309 -17.647 1.00 91.19 111 ASP A O 1
ATOM 861 N N . ALA A 1 112 ? 9.456 -1.157 -19.812 1.00 92.06 112 ALA A N 1
ATOM 862 C CA . ALA A 1 112 ? 8.354 -1.991 -20.299 1.00 92.06 112 ALA A CA 1
ATOM 863 C C . ALA A 1 112 ? 8.382 -3.412 -19.718 1.00 92.06 112 ALA A C 1
ATOM 865 O O . ALA A 1 112 ? 7.335 -3.975 -19.359 1.00 92.06 112 ALA A O 1
ATOM 866 N N . ALA A 1 113 ? 9.574 -4.005 -19.615 1.00 92.19 113 ALA A N 1
ATOM 867 C CA . ALA A 1 113 ? 9.758 -5.325 -19.030 1.00 92.19 113 ALA A CA 1
ATOM 868 C C . ALA A 1 113 ? 9.467 -5.320 -17.521 1.00 92.19 113 ALA A C 1
ATOM 870 O O . ALA A 1 113 ? 8.786 -6.231 -17.035 1.00 92.19 113 ALA A O 1
ATOM 871 N N . ILE A 1 114 ? 9.918 -4.293 -16.793 1.00 90.19 114 ILE A N 1
ATOM 872 C CA . ILE A 1 114 ? 9.650 -4.133 -15.357 1.00 90.19 114 ILE A CA 1
ATOM 873 C C . ILE A 1 114 ? 8.150 -3.954 -15.116 1.00 90.19 114 ILE A C 1
ATOM 875 O O . ILE A 1 114 ? 7.567 -4.730 -14.355 1.00 90.19 114 ILE A O 1
ATOM 879 N N . ALA A 1 115 ? 7.494 -3.022 -15.812 1.00 92.69 115 ALA A N 1
ATOM 880 C CA . ALA A 1 115 ? 6.052 -2.802 -15.693 1.00 92.69 115 ALA A CA 1
ATOM 881 C C . ALA A 1 115 ? 5.258 -4.091 -15.978 1.00 92.69 115 ALA A C 1
ATOM 883 O O . ALA A 1 115 ? 4.384 -4.478 -15.198 1.00 92.69 115 ALA A O 1
ATOM 884 N N . SER A 1 116 ? 5.616 -4.823 -17.039 1.00 93.62 116 SER A N 1
ATOM 885 C CA . SER A 1 116 ? 4.986 -6.107 -17.381 1.00 93.62 116 SER A CA 1
ATOM 886 C C . SER A 1 116 ? 5.177 -7.170 -16.292 1.00 93.62 116 SER A C 1
ATOM 888 O O . SER A 1 116 ? 4.237 -7.904 -15.968 1.00 93.62 116 SER A O 1
ATOM 890 N N . ALA A 1 117 ? 6.372 -7.255 -15.701 1.00 91.75 117 ALA A N 1
ATOM 891 C CA . ALA A 1 117 ? 6.660 -8.186 -14.611 1.00 91.75 117 ALA A CA 1
ATOM 892 C C . ALA A 1 117 ? 5.853 -7.850 -13.34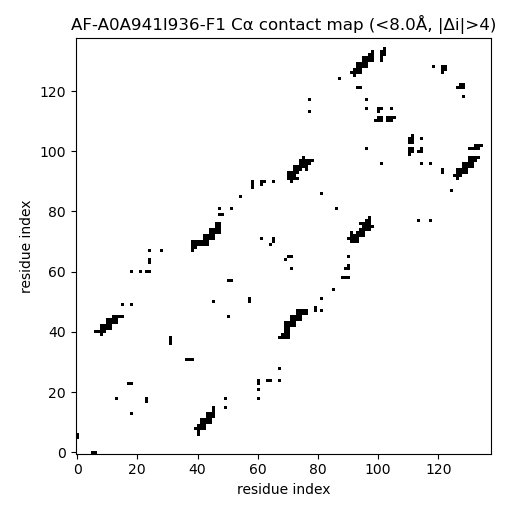8 1.00 91.75 11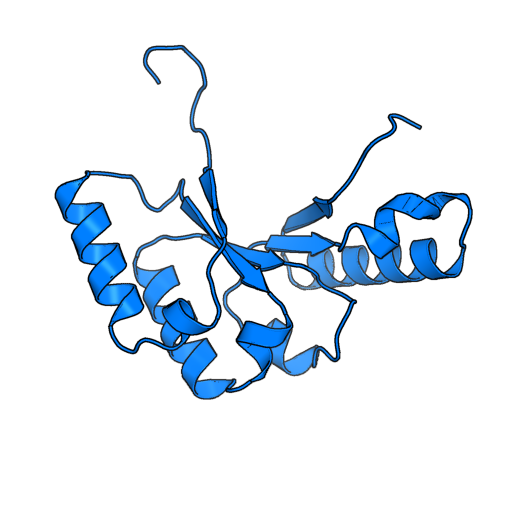7 ALA A C 1
ATOM 894 O O . ALA A 1 117 ? 5.301 -8.752 -12.710 1.00 91.75 117 ALA A O 1
ATOM 895 N N . VAL A 1 118 ? 5.735 -6.562 -13.019 1.00 90.94 118 VAL A N 1
ATOM 896 C CA . VAL A 1 118 ? 4.925 -6.075 -11.897 1.00 90.94 118 VAL A CA 1
ATOM 897 C C . VAL A 1 118 ? 3.440 -6.383 -12.116 1.00 90.94 118 VAL A C 1
ATOM 899 O O . VAL A 1 118 ? 2.792 -6.919 -11.213 1.00 90.94 118 VAL A O 1
ATOM 902 N N . ILE A 1 119 ? 2.911 -6.154 -13.324 1.00 94.19 119 ILE A N 1
ATOM 903 C CA . ILE A 1 119 ? 1.528 -6.508 -13.687 1.00 94.19 119 ILE A CA 1
ATOM 904 C C . ILE A 1 119 ? 1.288 -8.009 -13.503 1.00 94.19 119 ILE A C 1
ATOM 906 O O . ILE A 1 119 ? 0.352 -8.413 -12.809 1.00 94.19 119 ILE A O 1
ATOM 910 N N . ALA A 1 120 ? 2.145 -8.851 -14.088 1.00 94.56 120 ALA A N 1
ATOM 911 C CA . ALA A 1 120 ? 2.004 -10.303 -14.002 1.00 94.56 120 ALA A CA 1
ATOM 912 C C . ALA A 1 120 ? 2.050 -10.806 -12.548 1.00 94.56 120 ALA A C 1
ATOM 914 O O . ALA A 1 120 ? 1.289 -11.701 -12.161 1.00 94.56 120 ALA A O 1
ATOM 915 N N . MET A 1 121 ? 2.917 -10.208 -11.731 1.00 92.06 121 MET A N 1
ATOM 916 C CA . MET A 1 121 ? 3.039 -10.506 -10.308 1.00 92.06 121 MET A CA 1
ATOM 917 C C . MET A 1 121 ? 1.780 -10.120 -9.528 1.00 92.06 121 MET A C 1
ATOM 919 O O . MET A 1 121 ? 1.239 -10.965 -8.812 1.00 92.06 121 MET A O 1
ATOM 923 N N . GLY A 1 122 ? 1.303 -8.880 -9.675 1.00 92.75 122 GLY A N 1
ATOM 924 C CA . GLY A 1 122 ? 0.113 -8.391 -8.978 1.00 92.75 122 GLY A CA 1
ATOM 925 C C . GLY A 1 122 ? -1.114 -9.247 -9.286 1.00 92.75 122 GLY A C 1
ATOM 926 O O . GLY A 1 122 ? -1.778 -9.729 -8.366 1.00 92.75 122 GLY A O 1
ATOM 927 N N . LEU A 1 123 ? -1.331 -9.566 -10.566 1.00 94.06 123 LEU A N 1
ATOM 928 C CA . LEU A 1 123 ? -2.409 -10.459 -11.000 1.00 94.06 123 LEU A CA 1
ATOM 929 C C . LEU A 1 123 ? -2.279 -11.868 -10.401 1.00 94.06 123 LEU A C 1
ATOM 931 O O . LEU A 1 123 ? -3.269 -12.434 -9.938 1.00 94.06 123 LEU A O 1
ATOM 935 N N . SER A 1 124 ? -1.063 -12.422 -10.348 1.00 92.88 124 SER A N 1
ATOM 936 C CA . SER A 1 124 ? -0.811 -13.749 -9.758 1.00 92.88 124 SER A CA 1
ATOM 937 C C . SER A 1 124 ? -1.069 -13.796 -8.248 1.00 92.88 124 SER A C 1
ATOM 939 O O . SER A 1 124 ? -1.374 -14.859 -7.705 1.00 92.88 124 SER A O 1
ATOM 941 N N . LEU A 1 125 ? -0.947 -12.657 -7.562 1.00 91.38 125 LEU A N 1
ATOM 942 C CA . LEU A 1 125 ? -1.248 -12.505 -6.138 1.00 91.38 125 LEU A CA 1
ATOM 943 C C . LEU A 1 125 ? -2.712 -12.110 -5.872 1.00 91.38 125 LEU A C 1
ATOM 945 O O . LEU A 1 125 ? -3.111 -12.041 -4.710 1.00 91.38 125 LEU A O 1
ATOM 949 N N . GLY A 1 126 ? -3.517 -11.894 -6.919 1.00 93.69 126 GLY A N 1
ATOM 950 C CA . GLY A 1 126 ? -4.910 -11.457 -6.799 1.00 93.69 126 GLY A CA 1
ATOM 951 C C . GLY A 1 126 ? -5.061 -9.990 -6.384 1.00 93.69 126 GLY A C 1
ATOM 952 O O . GLY A 1 126 ? -6.066 -9.637 -5.770 1.00 93.69 126 GLY A O 1
ATOM 953 N N . LEU A 1 127 ? -4.062 -9.157 -6.683 1.00 95.00 127 LEU A N 1
ATOM 954 C CA . LEU A 1 127 ? -4.042 -7.729 -6.374 1.00 95.00 127 LEU A CA 1
ATOM 955 C C . LEU A 1 127 ? -4.572 -6.912 -7.551 1.00 95.00 127 LEU A C 1
ATOM 957 O O . LEU A 1 127 ? -4.383 -7.279 -8.714 1.00 95.00 127 LEU A O 1
ATOM 961 N N . ASN A 1 128 ? -5.175 -5.763 -7.250 1.00 95.75 128 ASN A N 1
ATOM 962 C CA . ASN A 1 128 ? -5.387 -4.737 -8.267 1.00 95.75 128 ASN A CA 1
ATOM 963 C C . ASN A 1 128 ? -4.039 -4.102 -8.618 1.00 95.75 128 ASN A C 1
ATOM 965 O O . ASN A 1 128 ? -3.218 -3.878 -7.732 1.00 95.75 128 ASN A O 1
ATOM 969 N N . VAL A 1 129 ? -3.814 -3.809 -9.896 1.00 95.81 129 VAL A N 1
ATOM 970 C CA . VAL A 1 129 ? -2.596 -3.135 -10.352 1.00 95.81 129 VAL A CA 1
ATOM 971 C C . VAL A 1 129 ? -2.983 -1.800 -10.970 1.00 95.81 129 VAL A C 1
ATOM 973 O O . VAL A 1 129 ? -3.859 -1.756 -11.834 1.00 95.81 129 VAL A O 1
ATOM 976 N N . VAL A 1 130 ? -2.346 -0.725 -10.515 1.00 95.12 130 VAL A N 1
ATOM 977 C CA . VAL A 1 130 ? -2.595 0.648 -10.972 1.00 95.12 130 VAL A CA 1
ATOM 978 C C . VAL A 1 130 ? -1.285 1.238 -11.484 1.00 95.12 130 VAL A C 1
ATOM 980 O O . VAL A 1 130 ? -0.256 1.104 -10.835 1.00 95.12 130 VAL A O 1
ATOM 983 N N . ALA A 1 131 ? -1.307 1.877 -12.650 1.00 93.38 131 ALA A N 1
ATOM 984 C CA . ALA A 1 131 ? -0.157 2.613 -13.169 1.00 93.38 131 ALA A CA 1
ATOM 985 C C . ALA A 1 131 ? -0.235 4.079 -12.731 1.00 93.38 131 ALA A C 1
ATOM 987 O O . ALA A 1 131 ? -1.280 4.717 -12.887 1.00 93.38 131 ALA A O 1
ATOM 988 N N . GLU A 1 132 ? 0.862 4.611 -12.202 1.00 90.12 132 GLU A N 1
ATOM 989 C CA . GLU A 1 132 ? 0.967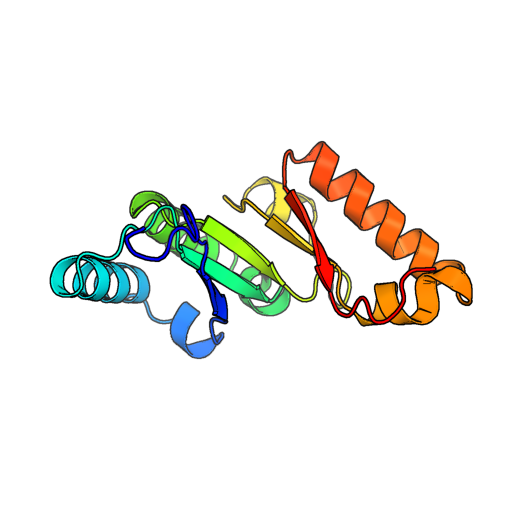 6.025 -11.855 1.00 90.12 132 GLU A CA 1
ATOM 990 C C . GLU A 1 132 ? 1.583 6.859 -12.977 1.00 90.12 132 GLU A C 1
ATOM 992 O O . GLU A 1 132 ? 2.369 6.362 -13.774 1.00 90.12 132 GLU A O 1
ATOM 997 N N . GLY A 1 133 ? 1.269 8.158 -13.015 1.00 88.88 133 GLY A N 1
ATOM 998 C CA . GLY A 1 133 ? 1.934 9.079 -13.942 1.00 88.88 133 GLY A CA 1
ATOM 999 C C . GLY A 1 133 ? 1.579 8.867 -15.417 1.00 88.88 133 GLY A C 1
ATOM 1000 O O . GLY A 1 133 ? 2.366 9.206 -16.289 1.00 88.88 133 GLY A O 1
ATOM 1001 N N . VAL A 1 134 ? 0.395 8.324 -15.722 1.00 91.12 134 VAL A N 1
ATOM 1002 C CA . VAL A 1 134 ? -0.080 8.214 -17.110 1.00 91.12 134 VAL A CA 1
ATOM 1003 C C . VAL A 1 134 ? -0.411 9.608 -17.649 1.00 91.12 134 VAL A C 1
ATOM 1005 O O . VAL A 1 134 ? -1.447 10.189 -17.326 1.00 91.12 134 VAL A O 1
ATOM 1008 N N . GLU A 1 135 ? 0.479 10.147 -18.478 1.00 88.38 135 GLU A N 1
ATOM 1009 C CA . GLU A 1 135 ? 0.353 11.497 -19.044 1.00 88.38 135 GLU A CA 1
ATOM 1010 C C . GLU A 1 135 ? -0.145 11.508 -20.500 1.00 88.38 135 GLU A C 1
ATOM 1012 O O . GLU A 1 135 ? -0.496 12.568 -21.025 1.00 88.38 135 GLU A O 1
ATOM 1017 N N . ARG A 1 136 ? -0.188 10.346 -21.168 1.00 85.62 136 ARG A N 1
ATOM 1018 C CA . ARG A 1 136 ? -0.536 10.216 -22.594 1.00 85.62 136 ARG A CA 1
ATOM 1019 C C . ARG A 1 136 ? -1.573 9.116 -22.824 1.00 85.62 136 ARG A C 1
ATOM 1021 O O . ARG A 1 136 ? -1.664 8.171 -22.053 1.00 85.62 136 ARG A O 1
ATOM 1028 N N . LEU A 1 137 ? -2.377 9.275 -23.879 1.00 81.38 137 LEU A N 1
ATOM 1029 C CA . LEU A 1 137 ? -3.421 8.322 -24.301 1.00 81.38 137 LEU A CA 1
ATOM 1030 C C . LEU A 1 137 ? -2.895 7.173 -25.176 1.00 81.38 137 LEU A C 1
ATOM 1032 O O . LEU A 1 137 ? -3.672 6.296 -25.545 1.00 81.38 137 LEU A O 1
ATOM 1036 N N . GLU A 1 138 ? -1.639 7.276 -25.590 1.00 64.06 138 GLU A N 1
ATOM 1037 C CA . GLU A 1 138 ? -0.999 6.471 -26.634 1.00 64.06 138 GLU A CA 1
ATOM 1038 C C . GLU A 1 138 ? -0.786 5.010 -26.219 1.00 64.06 138 GLU A C 1
ATOM 1040 O O . GLU A 1 138 ? -0.510 4.754 -25.027 1.00 64.06 138 GLU A O 1
#

Radius of gyration: 16.17 Å; Cα contacts (8 Å, |Δi|>4): 191; chains: 1; bounding box: 41×29×45 Å